Protein AF-A0A8D8AB85-F1 (afdb_monomer_lite)

Radius of gyration: 32.16 Å; chains: 1; bounding box: 79×35×81 Å

Secondary structure (DSSP, 8-state):
--------HHHHHHHHHH--PPPPSS------------------TTS-TT----------------SSSS--------SS-HHHHHHHHHHHHHHHH--

Sequence (99 aa):
LNASEGRTAFSDTVFQTRCNCLPGCTVLKYDAILTQGRLLWRPYQLAAEGSNSSKNIHKVRFSLYFKDSQYISITRNEMYGLTDFVANCGGLLGLFMGV

InterPro domains:
  IPR001873 Epithelial sodium channel [PF00858] (14-99)

pLDDT: mean 76.25, std 15.95, range [40.31, 93.5]

Organism: Culex pipiens (NCBI:txid7175)

Structure (mmCIF, N/CA/C/O backbone):
data_AF-A0A8D8AB85-F1
#
_entry.id   AF-A0A8D8AB85-F1
#
loop_
_atom_site.group_PDB
_atom_site.id
_atom_site.type_symbol
_atom_site.label_atom_id
_atom_site.label_alt_id
_atom_site.label_comp_id
_atom_site.label_asym_id
_atom_site.label_entity_id
_atom_site.label_seq_id
_atom_site.pdbx_PDB_ins_code
_atom_site.Cartn_x
_atom_site.Cartn_y
_atom_site.Cartn_z
_atom_site.occupancy
_atom_site.B_iso_or_equiv
_atom_site.auth_seq_id
_atom_site.auth_comp_id
_atom_site.auth_asym_id
_atom_site.auth_atom_id
_atom_site.pdbx_PDB_model_num
ATOM 1 N N . LEU A 1 1 ? 40.422 -26.089 -0.771 1.00 41.31 1 LEU A N 1
ATOM 2 C CA . LEU A 1 1 ? 41.143 -25.217 0.184 1.00 41.31 1 LEU A CA 1
ATOM 3 C C . LEU A 1 1 ? 40.082 -24.296 0.791 1.00 41.31 1 LEU A C 1
ATOM 5 O O . LEU A 1 1 ? 39.774 -23.282 0.190 1.00 41.31 1 LEU A O 1
ATOM 9 N N . ASN A 1 2 ? 39.222 -24.813 1.680 1.00 40.31 2 ASN A N 1
ATOM 10 C CA . ASN A 1 2 ? 39.369 -24.803 3.155 1.00 40.31 2 ASN A CA 1
ATOM 11 C C . ASN A 1 2 ? 39.741 -23.402 3.660 1.00 40.31 2 ASN A C 1
ATOM 13 O O . ASN A 1 2 ? 40.727 -22.858 3.187 1.00 40.31 2 ASN A O 1
ATOM 17 N N . ALA A 1 3 ? 39.097 -22.768 4.633 1.00 44.28 3 ALA A N 1
ATOM 18 C CA . ALA A 1 3 ? 38.011 -23.051 5.576 1.00 44.28 3 ALA A CA 1
ATOM 19 C C . ALA A 1 3 ? 37.542 -21.638 6.050 1.00 44.28 3 ALA A C 1
ATOM 21 O O . ALA A 1 3 ? 38.256 -20.669 5.812 1.00 44.28 3 ALA A O 1
ATOM 22 N N . SER A 1 4 ? 36.383 -21.390 6.654 1.00 48.19 4 SER A N 1
ATOM 23 C CA . SER A 1 4 ? 35.995 -21.919 7.958 1.00 48.19 4 SER A CA 1
ATOM 24 C C . SER A 1 4 ? 34.505 -21.691 8.229 1.00 48.19 4 SER A C 1
ATOM 26 O O . SER A 1 4 ? 34.000 -20.570 8.277 1.00 48.19 4 SER A O 1
ATOM 28 N N . GLU A 1 5 ? 33.822 -22.802 8.477 1.00 59.03 5 GLU A N 1
ATOM 29 C CA . GLU A 1 5 ? 32.645 -22.874 9.327 1.00 59.03 5 GLU A CA 1
ATOM 30 C C . GLU A 1 5 ? 32.942 -22.270 10.705 1.00 59.03 5 GLU A C 1
ATOM 32 O O . GLU A 1 5 ? 33.923 -22.619 11.359 1.00 59.03 5 GLU A O 1
ATOM 37 N N . GLY A 1 6 ? 32.060 -21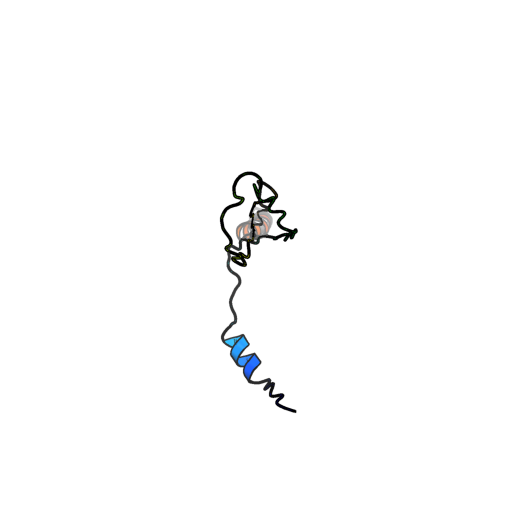.376 11.144 1.00 47.38 6 GLY A N 1
ATOM 38 C CA . GLY A 1 6 ? 32.092 -20.757 12.464 1.00 47.38 6 GLY A CA 1
ATOM 39 C C . GLY A 1 6 ? 30.733 -20.162 12.819 1.00 47.38 6 GLY A C 1
ATOM 40 O O . GLY A 1 6 ? 30.643 -18.989 13.160 1.00 47.38 6 GLY A O 1
ATOM 41 N N . ARG A 1 7 ? 29.651 -20.942 12.681 1.00 53.78 7 ARG A N 1
ATOM 42 C CA . ARG A 1 7 ? 28.317 -20.557 13.172 1.00 53.78 7 ARG A CA 1
ATOM 43 C C . ARG A 1 7 ? 28.275 -20.745 14.688 1.00 53.78 7 ARG A C 1
ATOM 45 O O . ARG A 1 7 ? 28.016 -21.838 15.184 1.00 53.78 7 ARG A O 1
ATOM 52 N N . THR A 1 8 ? 28.557 -19.681 15.430 1.00 52.34 8 THR A N 1
ATOM 53 C CA . THR A 1 8 ? 28.304 -19.620 16.869 1.00 52.34 8 THR A CA 1
ATOM 54 C C . THR A 1 8 ? 26.839 -19.240 17.094 1.00 52.34 8 THR A C 1
ATOM 56 O O . THR A 1 8 ? 26.447 -18.092 16.909 1.00 52.34 8 THR A O 1
ATOM 59 N N . ALA A 1 9 ? 26.026 -20.195 17.557 1.00 54.41 9 ALA A N 1
ATOM 60 C CA . ALA A 1 9 ? 24.621 -19.991 17.953 1.00 54.41 9 ALA A CA 1
ATOM 61 C C . ALA A 1 9 ? 24.416 -18.873 19.010 1.00 54.41 9 ALA A C 1
ATOM 63 O O . ALA A 1 9 ? 23.300 -18.424 19.262 1.00 54.41 9 ALA A O 1
ATOM 64 N N . PHE A 1 10 ? 25.503 -18.392 19.621 1.00 54.56 10 PHE A N 1
ATOM 65 C CA . PHE A 1 10 ? 25.526 -17.246 20.527 1.00 54.56 10 PHE A CA 1
ATOM 66 C C . PHE A 1 10 ? 25.279 -15.900 19.818 1.00 54.56 10 PHE A C 1
ATOM 68 O O . PHE A 1 10 ? 24.701 -14.995 20.413 1.00 54.56 10 PHE A O 1
ATOM 75 N N . SER A 1 11 ? 25.678 -15.749 18.549 1.00 58.47 11 SER A N 1
ATOM 76 C CA . SER A 1 11 ? 25.529 -14.477 17.825 1.00 58.47 11 SER A CA 1
ATOM 77 C C . SER A 1 11 ? 24.091 -14.234 17.355 1.00 58.47 11 SER A C 1
ATOM 79 O O . SER A 1 11 ? 23.620 -13.098 17.419 1.00 58.47 11 SER A O 1
ATOM 81 N N . ASP A 1 12 ? 23.371 -15.294 16.978 1.00 61.28 12 ASP A N 1
ATOM 82 C CA . ASP A 1 12 ? 22.007 -15.193 16.447 1.00 61.28 12 ASP A CA 1
ATOM 83 C C . ASP A 1 12 ? 21.008 -14.672 17.495 1.00 61.28 12 ASP A C 1
ATOM 85 O O . ASP A 1 12 ? 20.185 -13.809 17.196 1.00 61.28 12 ASP A O 1
ATOM 89 N N . THR A 1 13 ? 21.127 -15.104 18.758 1.00 61.78 13 THR A N 1
ATOM 90 C CA . THR A 1 13 ? 20.233 -14.650 19.844 1.00 61.78 13 THR A CA 1
ATOM 91 C C . THR A 1 13 ? 20.437 -13.172 20.193 1.00 61.78 13 THR A C 1
ATOM 93 O O . THR A 1 13 ? 19.467 -12.433 20.379 1.00 61.78 13 THR A O 1
ATOM 96 N N . VAL A 1 14 ? 21.686 -12.694 20.213 1.00 66.06 14 VAL A N 1
ATOM 97 C CA . VAL A 1 14 ? 22.006 -11.278 20.462 1.00 66.06 14 VAL A CA 1
ATOM 98 C C . VAL A 1 14 ? 21.529 -10.402 19.304 1.00 66.06 14 VAL A C 1
ATOM 100 O 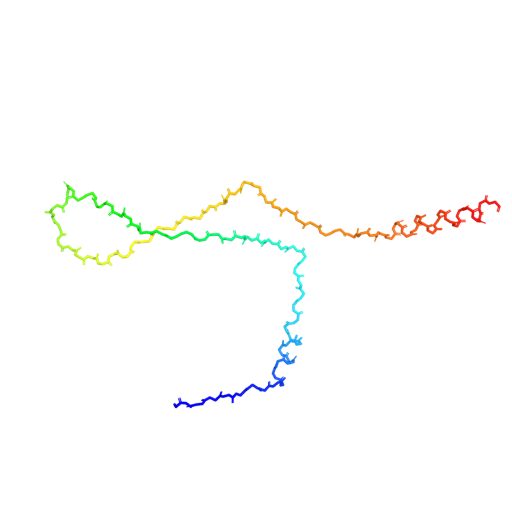O . VAL A 1 14 ? 20.989 -9.318 19.535 1.00 66.06 14 VAL A O 1
ATOM 103 N N . PHE A 1 15 ? 21.682 -10.873 18.065 1.00 71.19 15 PHE A N 1
ATOM 104 C CA . PHE A 1 15 ? 21.230 -10.147 16.881 1.00 71.19 15 PHE A CA 1
ATOM 105 C C . PHE A 1 15 ? 19.700 -10.050 16.833 1.00 71.19 15 PHE A C 1
ATOM 107 O O . PHE A 1 15 ? 19.156 -8.969 16.621 1.00 71.19 15 PHE A O 1
ATOM 114 N N . GLN A 1 16 ? 18.997 -11.140 17.144 1.00 71.19 16 GLN A N 1
ATOM 115 C CA . GLN A 1 16 ? 17.535 -11.177 17.182 1.00 71.19 16 GLN A CA 1
ATOM 116 C C . GLN A 1 16 ? 16.947 -10.326 18.320 1.00 71.19 16 GLN A C 1
ATOM 118 O O . GLN A 1 16 ? 15.888 -9.728 18.155 1.00 71.19 16 GLN A O 1
ATOM 123 N N . THR A 1 17 ? 17.663 -10.187 19.443 1.00 74.25 17 THR A N 1
ATOM 124 C CA . THR A 1 17 ? 17.254 -9.301 20.548 1.00 74.25 17 THR A CA 1
ATOM 125 C C . THR A 1 17 ? 17.459 -7.820 20.205 1.00 74.25 17 THR A C 1
ATOM 127 O O . THR A 1 17 ? 16.669 -6.973 20.616 1.00 74.25 17 THR A O 1
ATOM 130 N N . ARG A 1 18 ? 18.504 -7.485 19.433 1.00 79.12 18 ARG A N 1
ATOM 131 C CA . ARG A 1 18 ? 18.804 -6.100 19.023 1.00 79.12 18 ARG A CA 1
ATOM 132 C C . ARG A 1 18 ? 18.033 -5.644 17.783 1.00 79.12 18 ARG A C 1
ATOM 134 O O . ARG A 1 18 ? 17.816 -4.448 17.619 1.00 79.12 18 ARG A O 1
ATOM 141 N N . CYS A 1 19 ? 17.604 -6.574 16.935 1.00 81.81 19 CYS A N 1
ATOM 142 C CA . CYS A 1 19 ? 16.888 -6.307 15.689 1.00 81.81 19 CYS A CA 1
ATOM 143 C C . CYS A 1 19 ? 15.480 -6.924 15.703 1.00 81.81 19 CYS A C 1
ATOM 145 O O . CYS A 1 19 ? 15.080 -7.607 14.763 1.00 81.81 19 CYS A O 1
ATOM 147 N N . ASN A 1 20 ? 14.715 -6.666 16.767 1.00 84.19 20 ASN A N 1
ATOM 148 C CA . ASN A 1 20 ? 13.309 -7.061 16.875 1.00 84.19 20 ASN A CA 1
ATOM 149 C C . ASN A 1 20 ? 12.379 -5.927 16.406 1.00 84.19 20 ASN A C 1
ATOM 151 O O . ASN A 1 20 ? 11.647 -5.323 17.192 1.00 84.19 20 ASN A O 1
ATOM 155 N N . 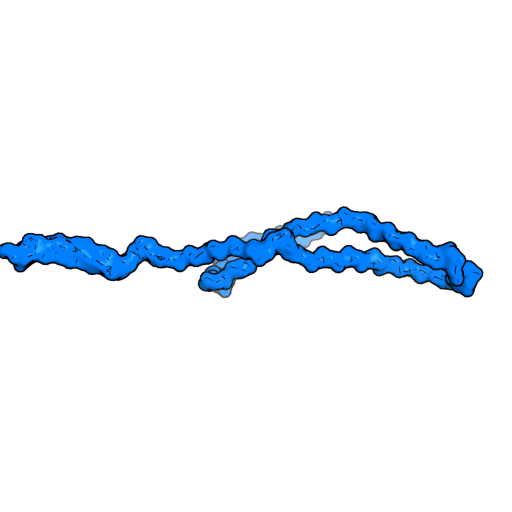CYS A 1 21 ? 12.483 -5.558 15.129 1.00 86.81 21 CYS A N 1
ATOM 156 C CA . CYS A 1 21 ? 11.704 -4.454 14.578 1.00 86.81 21 CYS A CA 1
ATOM 157 C C . CYS A 1 21 ? 10.218 -4.831 14.471 1.00 86.81 21 CYS A C 1
ATOM 159 O O . CYS A 1 21 ? 9.859 -5.813 13.821 1.00 86.81 21 CYS A O 1
ATOM 161 N N . LEU A 1 22 ? 9.353 -4.009 15.069 1.00 89.81 22 LEU A N 1
ATOM 162 C CA . LEU A 1 22 ? 7.905 -4.098 14.887 1.00 89.81 22 LEU A CA 1
ATOM 163 C C . LEU A 1 22 ? 7.531 -3.737 13.438 1.00 89.81 22 LEU A C 1
ATOM 165 O O . LEU A 1 22 ? 8.188 -2.885 12.829 1.00 89.81 22 LEU A O 1
ATOM 169 N N . PRO A 1 23 ? 6.474 -4.343 12.870 1.00 89.62 23 PRO A N 1
ATOM 170 C CA . PRO A 1 23 ? 5.979 -3.932 11.565 1.00 89.62 23 PRO A CA 1
ATOM 171 C C . PRO A 1 23 ? 5.459 -2.491 11.625 1.00 89.62 23 PRO A C 1
ATOM 173 O O . PRO A 1 23 ? 4.845 -2.078 12.608 1.00 89.62 23 PRO A O 1
ATOM 176 N N . GLY A 1 24 ? 5.673 -1.733 10.550 1.00 88.94 24 GLY A N 1
ATOM 177 C CA . GLY A 1 24 ? 5.068 -0.411 10.409 1.00 88.94 24 GLY A CA 1
ATOM 178 C C . GLY A 1 24 ? 3.541 -0.499 10.349 1.00 88.94 24 GLY A C 1
ATOM 179 O O . GLY A 1 24 ? 2.990 -1.445 9.785 1.00 88.94 24 GLY A O 1
ATOM 180 N N . CYS A 1 25 ? 2.854 0.502 10.902 1.00 91.69 25 CYS A N 1
ATOM 181 C CA . CYS A 1 25 ? 1.388 0.569 10.880 1.00 91.69 25 CYS A CA 1
ATOM 182 C C . CYS A 1 25 ? 0.831 0.746 9.458 1.00 91.69 25 CYS A C 1
ATOM 184 O O . CYS A 1 25 ? -0.249 0.249 9.152 1.00 91.69 25 CYS A O 1
ATOM 186 N N . THR A 1 26 ? 1.594 1.413 8.585 1.00 92.38 26 THR A N 1
ATOM 187 C CA . THR A 1 26 ? 1.248 1.639 7.178 1.00 92.38 26 THR A CA 1
ATOM 188 C C . THR A 1 26 ? 2.335 1.046 6.298 1.00 92.38 26 THR A C 1
ATOM 190 O O . THR A 1 26 ? 3.509 1.389 6.438 1.00 92.38 26 THR A O 1
ATOM 193 N N . VAL A 1 27 ? 1.948 0.160 5.379 1.00 90.56 27 VAL A N 1
ATOM 194 C CA . VAL A 1 27 ? 2.874 -0.493 4.449 1.00 90.56 27 VAL A CA 1
ATOM 195 C C . VAL A 1 27 ? 2.315 -0.404 3.037 1.00 90.56 27 VAL A C 1
ATOM 197 O O . VAL A 1 27 ? 1.191 -0.829 2.783 1.00 90.56 27 VAL A O 1
ATOM 200 N N . LEU A 1 28 ? 3.128 0.109 2.116 1.00 90.25 28 LEU A N 1
ATOM 201 C CA . LEU A 1 28 ? 2.836 0.137 0.689 1.00 90.25 28 LEU A CA 1
ATOM 202 C C . LEU A 1 28 ? 3.660 -0.951 -0.002 1.00 90.25 28 LEU A C 1
ATOM 204 O O . LEU A 1 28 ? 4.890 -0.907 0.022 1.00 90.25 28 LEU A O 1
ATOM 208 N N . LYS A 1 29 ? 2.983 -1.949 -0.572 1.00 89.75 29 LYS A N 1
ATOM 209 C CA . LYS A 1 29 ? 3.611 -3.072 -1.279 1.00 89.75 29 LYS A CA 1
ATOM 210 C C . LYS A 1 29 ? 3.308 -2.968 -2.768 1.00 89.75 29 LYS A C 1
ATOM 212 O O . LYS A 1 29 ? 2.160 -2.745 -3.138 1.00 89.75 29 LYS A O 1
ATOM 217 N N . TYR A 1 30 ? 4.334 -3.150 -3.592 1.00 90.19 30 TYR A N 1
ATOM 218 C CA . TYR A 1 30 ? 4.212 -3.180 -5.045 1.00 90.19 30 TYR A CA 1
ATOM 219 C C . TYR A 1 30 ? 4.685 -4.529 -5.569 1.00 90.19 30 TYR A C 1
ATOM 221 O O . TYR A 1 30 ? 5.834 -4.909 -5.345 1.00 90.19 30 TYR A O 1
ATOM 229 N N . ASP A 1 31 ? 3.817 -5.215 -6.305 1.00 89.56 31 ASP A N 1
ATOM 230 C CA . ASP A 1 31 ? 4.188 -6.415 -7.043 1.00 89.56 31 ASP A CA 1
ATOM 231 C C . ASP A 1 31 ? 4.749 -6.003 -8.409 1.00 89.56 31 ASP A C 1
ATOM 233 O O . ASP A 1 31 ? 4.043 -5.452 -9.256 1.00 89.56 31 ASP A O 1
ATOM 237 N N . ALA A 1 32 ? 6.048 -6.229 -8.613 1.00 90.62 32 ALA A N 1
ATOM 238 C CA . ALA A 1 32 ? 6.739 -5.856 -9.842 1.00 90.62 32 ALA A CA 1
ATOM 239 C C . ALA A 1 32 ? 6.855 -7.049 -10.800 1.00 90.62 32 ALA A C 1
ATOM 241 O O . ALA A 1 32 ? 7.325 -8.121 -10.423 1.00 90.62 32 ALA A O 1
ATOM 242 N N . ILE A 1 33 ? 6.493 -6.837 -12.068 1.00 89.25 33 ILE A N 1
ATOM 243 C CA . ILE A 1 33 ? 6.725 -7.796 -13.154 1.00 89.25 33 ILE A CA 1
ATOM 244 C C . ILE A 1 33 ? 7.817 -7.235 -14.061 1.00 89.25 33 ILE A C 1
ATOM 246 O O . ILE A 1 33 ? 7.692 -6.136 -14.601 1.00 89.25 33 ILE A O 1
ATOM 250 N N . LEU A 1 34 ? 8.891 -8.001 -14.241 1.00 92.19 34 LEU A N 1
ATOM 251 C CA . LEU A 1 34 ? 10.031 -7.613 -15.065 1.00 92.19 34 LEU A CA 1
ATOM 252 C C . LEU A 1 34 ? 9.922 -8.263 -16.441 1.00 92.19 34 LEU A C 1
ATOM 254 O O . LEU A 1 34 ? 9.901 -9.486 -16.564 1.00 92.19 34 LEU A O 1
ATOM 258 N N . THR A 1 35 ? 9.896 -7.436 -17.483 1.00 90.19 35 THR A N 1
ATOM 259 C CA . THR A 1 35 ? 9.958 -7.891 -18.875 1.00 90.19 35 THR A CA 1
ATOM 260 C C . THR A 1 35 ? 11.261 -7.415 -19.501 1.00 90.19 35 THR A C 1
ATOM 262 O O . THR A 1 35 ? 11.663 -6.262 -19.343 1.00 90.19 35 THR A O 1
ATOM 265 N N . GLN A 1 36 ? 11.962 -8.326 -20.173 1.00 89.81 36 GLN A N 1
ATOM 266 C CA . GLN A 1 36 ? 13.255 -8.053 -20.795 1.00 89.81 36 GLN A CA 1
ATOM 267 C C . GLN A 1 36 ? 13.191 -8.427 -22.272 1.00 89.81 36 GLN A C 1
ATOM 269 O O . GLN A 1 36 ? 12.633 -9.459 -22.640 1.00 89.81 36 GLN A O 1
ATOM 274 N N . GLY A 1 37 ? 13.771 -7.586 -23.123 1.00 86.25 37 GLY A N 1
ATOM 275 C CA . GLY A 1 37 ? 13.795 -7.794 -24.564 1.00 86.25 37 GLY A CA 1
ATOM 276 C C . GLY A 1 37 ? 15.070 -7.239 -25.182 1.00 86.25 37 GLY A C 1
ATOM 277 O O . GLY A 1 37 ? 15.734 -6.373 -24.610 1.00 86.25 37 GLY A O 1
ATOM 278 N N . ARG A 1 38 ? 15.422 -7.739 -26.370 1.00 81.81 38 ARG A N 1
ATOM 279 C CA . ARG A 1 38 ? 16.546 -7.185 -27.129 1.00 81.81 38 ARG A CA 1
ATOM 280 C C . ARG A 1 38 ? 16.180 -5.787 -27.609 1.00 81.81 38 ARG A C 1
ATOM 282 O O . ARG A 1 38 ? 15.175 -5.600 -28.292 1.00 81.81 38 ARG A O 1
ATOM 289 N N . LEU A 1 39 ? 17.018 -4.810 -27.279 1.00 76.44 39 LEU A N 1
ATOM 290 C CA . LEU A 1 39 ? 16.860 -3.453 -27.778 1.00 76.44 39 LEU A CA 1
ATOM 291 C C . LEU A 1 39 ? 17.252 -3.412 -29.262 1.00 76.44 39 LEU A C 1
ATOM 293 O O . LEU A 1 39 ? 18.428 -3.305 -29.603 1.00 76.44 39 LEU A O 1
ATOM 297 N N . LEU A 1 40 ? 16.257 -3.501 -30.147 1.00 74.56 40 LEU A N 1
ATOM 298 C CA . LEU A 1 40 ? 16.439 -3.326 -31.587 1.00 74.56 40 LEU A CA 1
ATOM 299 C C . LEU A 1 40 ? 16.568 -1.834 -31.906 1.00 74.56 40 LEU A C 1
ATOM 301 O O . LEU A 1 40 ? 15.624 -1.166 -32.323 1.00 74.56 40 LEU A O 1
ATOM 305 N N . TRP A 1 41 ? 17.764 -1.300 -31.687 1.00 66.44 41 TRP A N 1
ATOM 306 C CA . TRP A 1 41 ? 18.176 -0.037 -32.282 1.00 66.44 41 TRP A CA 1
ATOM 307 C C . TRP A 1 41 ? 18.322 -0.274 -33.788 1.00 66.44 41 TRP A C 1
ATOM 309 O O . TRP A 1 41 ? 19.274 -0.916 -34.224 1.00 66.44 41 TRP A O 1
ATOM 319 N N . ARG A 1 42 ? 17.363 0.206 -34.589 1.00 64.69 42 ARG A N 1
ATOM 320 C CA . ARG A 1 42 ? 17.624 0.421 -36.014 1.00 64.69 42 ARG A CA 1
ATOM 321 C C . ARG A 1 42 ? 18.471 1.684 -36.093 1.00 64.69 42 ARG A C 1
ATOM 323 O O . ARG A 1 42 ? 17.951 2.753 -35.764 1.00 64.69 42 ARG A O 1
ATOM 330 N N . PRO A 1 43 ? 19.756 1.604 -36.459 1.00 59.06 43 PRO A N 1
ATOM 331 C CA . PRO A 1 43 ? 20.463 2.813 -36.800 1.00 59.06 43 PRO A CA 1
ATOM 332 C C . PRO A 1 43 ? 19.723 3.445 -37.976 1.00 59.06 43 PRO A C 1
ATOM 334 O O . PRO A 1 43 ? 19.395 2.777 -38.955 1.00 59.06 43 PRO A O 1
ATOM 337 N N . TYR A 1 44 ? 19.459 4.740 -37.880 1.00 52.06 44 TYR A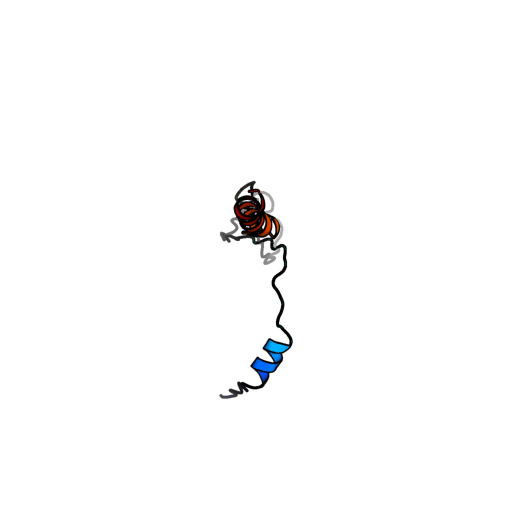 N 1
ATOM 338 C CA . TYR A 1 44 ? 19.205 5.588 -39.039 1.00 52.06 44 TYR A CA 1
ATOM 339 C C . TYR A 1 44 ? 20.514 5.655 -39.857 1.00 52.06 44 TYR A C 1
ATOM 341 O O . TYR A 1 44 ? 21.195 6.671 -39.925 1.00 52.06 44 TYR A O 1
ATOM 349 N N . GLN A 1 45 ? 20.946 4.505 -40.375 1.00 50.34 45 GLN A N 1
ATOM 350 C CA . GLN A 1 45 ? 22.229 4.246 -41.032 1.00 50.34 45 GLN A CA 1
ATOM 351 C C . GLN A 1 45 ? 22.103 4.419 -42.546 1.00 50.34 45 GLN A C 1
ATOM 353 O O . GLN A 1 45 ? 22.718 3.696 -43.314 1.00 50.34 45 GLN A O 1
ATOM 358 N N . LEU A 1 46 ? 21.288 5.378 -42.978 1.00 49.97 46 LEU A N 1
ATOM 359 C CA . LEU A 1 46 ? 21.240 5.808 -44.375 1.00 49.97 46 LEU A CA 1
ATOM 360 C C . LEU A 1 46 ? 21.676 7.271 -44.552 1.00 49.97 46 LEU A C 1
ATOM 362 O O . LEU A 1 46 ? 21.555 7.801 -45.645 1.00 49.97 46 LEU A O 1
ATOM 366 N N . ALA A 1 47 ? 22.203 7.933 -43.511 1.00 50.97 47 ALA A N 1
ATOM 367 C CA . ALA A 1 47 ? 22.642 9.333 -43.615 1.00 50.97 47 ALA A CA 1
ATOM 368 C C . ALA A 1 47 ? 24.034 9.641 -43.027 1.00 50.97 47 ALA A C 1
ATOM 370 O O . ALA A 1 47 ? 24.424 10.802 -42.986 1.00 50.97 47 ALA A O 1
ATOM 371 N N . ALA A 1 48 ? 24.792 8.646 -42.555 1.00 51.81 48 ALA A N 1
ATOM 372 C CA . ALA A 1 48 ? 26.086 8.894 -41.909 1.00 51.81 48 ALA A CA 1
ATOM 373 C C . ALA A 1 48 ? 27.154 7.865 -42.313 1.00 51.81 48 ALA A C 1
ATOM 375 O O . ALA A 1 48 ? 27.760 7.214 -41.465 1.00 51.81 48 ALA A O 1
ATOM 376 N N . GLU A 1 49 ? 27.410 7.730 -43.614 1.00 50.31 49 GLU A N 1
ATOM 377 C CA . GLU A 1 49 ? 28.587 7.032 -44.163 1.00 50.31 49 GLU A CA 1
ATOM 378 C C . GLU A 1 49 ? 29.893 7.829 -43.940 1.00 50.31 49 GLU A C 1
ATOM 380 O O . GLU A 1 49 ? 30.663 8.058 -44.867 1.00 50.31 49 GLU A O 1
ATOM 385 N N . GLY A 1 50 ? 30.155 8.326 -42.726 1.00 52.09 50 GLY A N 1
ATOM 386 C CA . GLY A 1 50 ? 31.200 9.345 -42.562 1.00 52.09 50 GLY A CA 1
ATOM 387 C C . GLY A 1 50 ? 31.931 9.423 -41.234 1.00 52.09 50 GLY A C 1
ATOM 388 O O . GLY A 1 50 ? 32.665 10.385 -41.029 1.00 52.09 50 GLY A O 1
ATOM 389 N N . SER A 1 51 ? 31.780 8.478 -40.304 1.00 51.44 51 SER A N 1
ATOM 390 C CA . SER A 1 51 ? 32.633 8.521 -39.112 1.00 51.44 51 SER A CA 1
ATOM 391 C C . SER A 1 51 ? 32.904 7.150 -38.520 1.00 51.44 51 SER A C 1
ATOM 393 O O . SER A 1 51 ? 32.061 6.511 -37.893 1.00 51.44 51 SER A O 1
ATOM 395 N N . ASN A 1 52 ? 34.146 6.737 -38.734 1.00 56.19 52 ASN A N 1
ATOM 396 C CA . ASN A 1 52 ? 34.797 5.562 -38.195 1.00 56.19 52 ASN A CA 1
ATOM 397 C C . ASN A 1 52 ?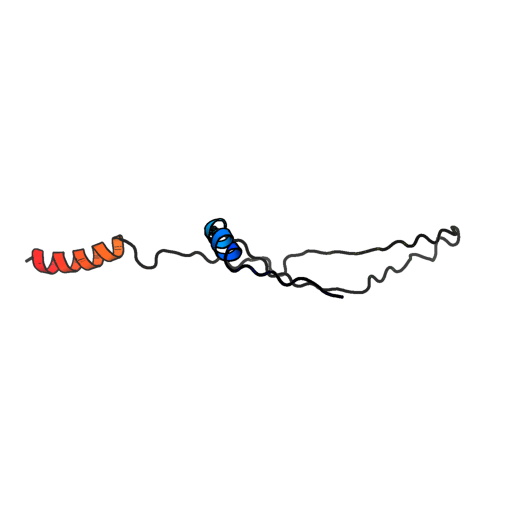 35.034 5.759 -36.685 1.00 56.19 52 ASN A C 1
ATOM 399 O O . ASN A 1 52 ? 36.121 6.119 -36.240 1.00 56.19 52 ASN A O 1
ATOM 403 N N . SER A 1 53 ? 33.992 5.591 -35.873 1.00 53.25 53 SER A N 1
ATOM 404 C CA . SER A 1 53 ? 34.142 5.550 -34.420 1.00 53.25 53 SER A CA 1
ATOM 405 C C . SER A 1 53 ? 33.266 4.440 -33.862 1.00 53.25 53 SER A C 1
ATOM 407 O O . SER A 1 53 ? 32.127 4.640 -33.440 1.00 53.25 53 SER A O 1
ATOM 409 N N . SER A 1 54 ? 33.829 3.236 -33.892 1.00 60.53 54 SER A N 1
ATOM 410 C CA . SER A 1 54 ? 33.403 2.066 -33.135 1.00 60.53 54 SER A CA 1
ATOM 411 C C . SER A 1 54 ? 33.440 2.374 -31.636 1.00 60.53 54 SER A C 1
ATOM 413 O O . SER A 1 54 ? 34.360 1.995 -30.914 1.00 60.53 54 SER A O 1
ATOM 415 N N . LYS A 1 55 ? 32.437 3.105 -31.154 1.00 58.94 55 LYS A N 1
ATOM 416 C CA . LYS A 1 55 ? 32.156 3.223 -29.729 1.00 58.94 55 LYS A CA 1
ATOM 417 C C . LYS A 1 55 ? 31.234 2.065 -29.372 1.00 58.94 55 LYS A C 1
ATOM 419 O O . LYS A 1 55 ? 30.091 2.019 -29.821 1.00 58.94 55 LYS A O 1
ATOM 424 N N . ASN A 1 56 ? 31.746 1.127 -28.579 1.00 61.00 56 ASN A N 1
ATOM 425 C CA . ASN A 1 56 ? 30.959 0.094 -27.909 1.00 61.00 56 ASN A CA 1
ATOM 426 C C . ASN A 1 56 ? 29.980 0.773 -26.936 1.00 61.00 56 ASN A C 1
ATOM 428 O O . ASN A 1 56 ? 30.267 0.942 -25.755 1.00 61.00 56 ASN A O 1
ATOM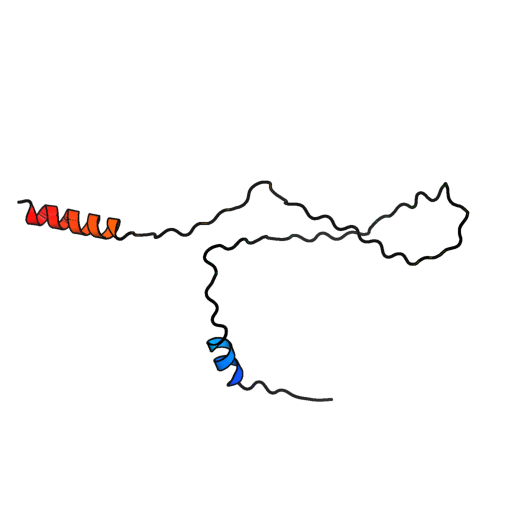 432 N N . ILE A 1 57 ? 28.853 1.261 -27.453 1.00 71.00 57 ILE A N 1
ATOM 433 C CA . ILE A 1 57 ? 27.826 1.933 -26.660 1.00 71.00 57 ILE A CA 1
ATOM 434 C C . ILE A 1 57 ? 26.817 0.873 -26.224 1.00 71.00 57 ILE A C 1
ATOM 436 O O . ILE A 1 57 ? 25.997 0.414 -27.021 1.00 71.00 57 ILE A O 1
ATOM 440 N N . HIS A 1 58 ? 26.847 0.519 -24.942 1.00 75.50 58 HIS A N 1
ATOM 441 C CA . HIS A 1 58 ? 25.800 -0.287 -24.324 1.00 75.50 58 HIS A CA 1
ATOM 442 C C . HIS A 1 58 ? 24.569 0.593 -24.087 1.00 75.50 58 HIS A C 1
ATOM 444 O O . HIS A 1 58 ? 24.562 1.451 -23.207 1.00 75.50 58 HIS A O 1
ATOM 450 N N . LYS A 1 59 ? 23.530 0.408 -24.907 1.00 74.94 59 LYS A N 1
ATOM 451 C CA . LYS A 1 59 ? 22.246 1.103 -24.757 1.00 74.94 59 LYS A CA 1
ATOM 452 C C . LYS A 1 59 ? 21.250 0.188 -24.051 1.00 74.94 59 LYS A C 1
ATOM 454 O O . LYS A 1 59 ? 21.035 -0.939 -24.488 1.00 74.94 59 LYS A O 1
ATOM 459 N N . VAL A 1 60 ? 20.611 0.698 -23.003 1.00 84.50 60 VAL A N 1
ATOM 460 C CA . VAL A 1 60 ? 19.525 0.023 -22.281 1.00 84.50 60 VAL A CA 1
ATOM 461 C C . VAL A 1 60 ? 18.308 0.938 -22.296 1.00 84.50 60 VAL A C 1
ATOM 463 O O . VAL A 1 60 ? 18.427 2.135 -22.040 1.00 84.50 60 VAL A O 1
ATOM 466 N N . ARG A 1 61 ? 17.135 0.382 -22.611 1.00 84.12 61 ARG A N 1
ATOM 467 C CA . ARG A 1 61 ? 15.855 1.076 -22.462 1.00 84.12 61 ARG A CA 1
ATOM 468 C C . ARG A 1 61 ? 15.125 0.479 -21.269 1.00 84.12 61 ARG A C 1
ATOM 470 O O . ARG A 1 61 ? 14.838 -0.713 -21.274 1.00 84.12 61 ARG A O 1
ATOM 477 N N . PHE A 1 62 ? 14.826 1.316 -20.283 1.00 90.56 62 PHE A N 1
ATOM 478 C CA . PHE A 1 62 ? 14.043 0.953 -19.108 1.00 90.56 62 PHE A CA 1
ATOM 479 C C . PHE A 1 62 ? 12.733 1.741 -19.117 1.00 90.56 62 PHE A C 1
ATOM 481 O O . PHE A 1 62 ? 12.737 2.953 -19.327 1.00 90.56 62 PHE A O 1
ATOM 488 N N . SER A 1 63 ? 11.615 1.048 -18.927 1.00 88.94 63 SER A N 1
ATOM 489 C CA . SER A 1 63 ? 10.287 1.650 -18.822 1.00 88.94 63 SER A CA 1
ATOM 490 C C . SER A 1 63 ? 9.592 1.101 -17.587 1.00 88.94 63 SER A C 1
ATOM 492 O O . SER A 1 63 ? 9.436 -0.113 -17.469 1.00 88.94 63 SER A O 1
ATOM 494 N N . LEU A 1 64 ? 9.160 2.000 -16.706 1.00 92.56 64 LEU A N 1
ATOM 495 C CA . LEU A 1 64 ? 8.426 1.687 -15.488 1.00 92.56 64 LEU A CA 1
ATOM 496 C C . LEU A 1 64 ? 7.038 2.316 -15.585 1.00 92.56 64 LEU A C 1
ATOM 498 O O . LEU A 1 64 ? 6.920 3.510 -15.855 1.00 92.56 64 LEU A O 1
ATOM 502 N N . TYR A 1 65 ? 6.004 1.510 -15.388 1.00 91.50 65 TYR A N 1
ATOM 503 C CA . TYR A 1 65 ? 4.618 1.955 -15.421 1.00 91.50 65 TYR A CA 1
ATOM 504 C C . TYR A 1 65 ? 3.770 1.103 -14.478 1.00 91.50 65 TYR A C 1
ATOM 506 O O . TYR A 1 65 ? 4.105 -0.049 -14.195 1.00 91.50 65 TYR A O 1
ATOM 514 N N . PHE A 1 66 ? 2.674 1.679 -13.989 1.00 90.88 66 PHE A N 1
ATOM 515 C CA . PHE A 1 66 ? 1.682 0.946 -13.212 1.00 90.88 66 PHE A CA 1
ATOM 516 C C . PHE A 1 66 ? 0.797 0.137 -14.156 1.00 90.88 66 PHE A C 1
ATOM 518 O O . PHE A 1 66 ? 0.351 0.651 -15.181 1.00 90.88 66 PHE A O 1
ATOM 525 N N . LYS A 1 67 ? 0.568 -1.135 -13.819 1.00 87.06 67 LYS A N 1
ATOM 526 C CA . LYS A 1 67 ? -0.295 -2.022 -14.605 1.00 87.06 67 LYS A CA 1
ATOM 527 C C . LYS A 1 67 ? -1.752 -1.556 -14.575 1.00 87.06 67 LYS A C 1
ATOM 529 O O . LYS A 1 67 ? -2.397 -1.517 -15.615 1.00 87.06 67 LYS A O 1
ATOM 534 N N . ASP A 1 68 ? -2.227 -1.189 -13.391 1.00 85.56 68 ASP A N 1
ATOM 535 C CA . ASP A 1 68 ? -3.604 -0.788 -13.127 1.00 85.56 68 ASP A CA 1
ATOM 536 C C . ASP A 1 68 ? -3.626 0.612 -12.492 1.00 85.56 68 ASP A C 1
ATOM 538 O O . ASP A 1 68 ? -2.680 1.013 -11.812 1.00 85.56 68 ASP A O 1
ATOM 542 N N . SER A 1 69 ? -4.705 1.372 -12.710 1.00 82.00 69 SER A N 1
ATOM 543 C CA . SER A 1 69 ? -4.865 2.742 -12.191 1.00 82.00 69 SER A CA 1
ATOM 544 C C . SER A 1 69 ? -5.361 2.809 -10.742 1.00 82.00 69 SER A C 1
ATOM 546 O O . SER A 1 69 ? -5.480 3.898 -10.186 1.00 82.00 69 SER A O 1
ATOM 548 N N . GLN A 1 70 ? -5.684 1.662 -10.143 1.00 78.62 70 GLN A N 1
ATOM 549 C CA . GLN A 1 70 ? -6.238 1.540 -8.796 1.00 78.62 70 GLN A CA 1
ATOM 550 C C . GLN A 1 70 ? -5.421 0.542 -7.974 1.00 78.62 70 GLN A C 1
ATOM 552 O O . GLN A 1 70 ? -4.964 -0.474 -8.495 1.00 78.62 70 GLN A O 1
ATOM 557 N N . TYR A 1 71 ? -5.235 0.836 -6.688 1.00 81.38 71 TYR A N 1
ATOM 558 C CA . TYR A 1 71 ? -4.498 -0.013 -5.755 1.00 81.38 71 TYR A CA 1
ATOM 559 C C . TYR A 1 71 ? -5.457 -0.737 -4.807 1.00 81.38 71 TYR A C 1
ATOM 561 O O . TYR A 1 71 ? -6.523 -0.223 -4.469 1.00 81.38 71 TYR A O 1
ATOM 569 N N . ILE A 1 72 ? -5.063 -1.928 -4.354 1.00 84.00 72 ILE A N 1
ATOM 570 C CA . ILE A 1 72 ? -5.806 -2.670 -3.332 1.00 84.00 72 ILE A CA 1
ATOM 571 C C . ILE A 1 72 ? -5.412 -2.098 -1.968 1.00 84.00 72 ILE A C 1
ATOM 573 O O . ILE A 1 72 ? -4.272 -2.256 -1.529 1.00 84.00 72 ILE A O 1
ATOM 577 N N . SER A 1 73 ? -6.342 -1.419 -1.298 1.00 87.94 73 SER A N 1
ATOM 578 C CA . SER A 1 73 ? -6.166 -0.966 0.081 1.00 87.94 73 SER A CA 1
ATOM 579 C C . SER A 1 73 ? -6.654 -2.034 1.060 1.00 87.94 73 SER A C 1
ATOM 581 O O . SER A 1 73 ? -7.729 -2.607 0.899 1.00 87.94 73 SER A O 1
ATOM 583 N N . ILE A 1 74 ? -5.854 -2.314 2.090 1.00 87.06 74 ILE A N 1
ATOM 584 C CA . ILE A 1 74 ? -6.232 -3.209 3.186 1.00 87.06 74 ILE A CA 1
ATOM 585 C C . ILE A 1 74 ? -5.989 -2.458 4.487 1.00 87.06 74 ILE A C 1
ATOM 587 O O . ILE A 1 74 ? -4.848 -2.146 4.826 1.00 87.06 74 ILE A O 1
ATOM 591 N N . THR A 1 75 ? -7.066 -2.199 5.218 1.00 89.88 75 THR A N 1
ATOM 592 C CA . THR A 1 75 ? -7.020 -1.581 6.544 1.00 89.88 75 THR A CA 1
ATOM 593 C C . THR A 1 75 ? -7.389 -2.633 7.581 1.00 89.88 75 THR A C 1
ATOM 595 O O . THR A 1 75 ? -8.328 -3.403 7.382 1.00 89.88 75 THR A O 1
ATOM 598 N N . ARG A 1 76 ? -6.640 -2.693 8.685 1.00 87.19 76 ARG A N 1
ATOM 599 C CA . ARG A 1 76 ? -7.018 -3.498 9.849 1.00 87.19 76 ARG A CA 1
ATOM 600 C C . ARG A 1 76 ? -7.803 -2.628 10.814 1.00 87.19 76 ARG A C 1
ATOM 602 O O . ARG A 1 76 ? -7.259 -1.651 11.320 1.00 87.19 76 ARG A O 1
ATOM 609 N N . ASN A 1 77 ? -9.033 -3.037 11.087 1.00 85.62 77 ASN A N 1
ATOM 610 C CA . ASN A 1 77 ? -9.859 -2.443 12.126 1.00 85.62 77 ASN A CA 1
ATOM 611 C C . ASN A 1 77 ? -9.924 -3.391 13.326 1.00 85.62 77 ASN A C 1
ATOM 613 O O . ASN A 1 77 ? -9.738 -4.604 13.189 1.00 85.62 77 ASN A O 1
ATOM 617 N N . GLU A 1 78 ? -10.189 -2.833 14.500 1.00 85.06 78 GLU A N 1
ATOM 618 C CA . GLU A 1 78 ? -10.576 -3.618 15.667 1.00 85.06 78 GLU A CA 1
ATOM 619 C C . GLU A 1 78 ? -11.881 -4.370 15.360 1.00 85.06 78 GLU A C 1
ATOM 621 O O . GLU A 1 78 ? -12.873 -3.770 14.961 1.00 85.06 78 GLU A O 1
ATOM 626 N N . MET A 1 79 ? -11.855 -5.705 15.457 1.00 78.56 79 MET A N 1
ATOM 627 C CA . MET A 1 79 ? -13.033 -6.548 15.181 1.00 78.56 79 MET A CA 1
ATOM 628 C C . MET A 1 79 ? -14.108 -6.429 16.270 1.00 78.56 79 MET A C 1
ATOM 630 O O . MET A 1 79 ? -15.273 -6.687 15.990 1.00 78.56 79 MET A O 1
ATOM 634 N N . TYR A 1 80 ? -13.709 -6.060 17.491 1.00 81.81 80 TYR A N 1
ATOM 635 C CA . TYR A 1 80 ? -14.591 -5.847 18.635 1.00 81.81 80 TYR A CA 1
ATOM 636 C C . TYR A 1 80 ? -14.067 -4.665 19.443 1.00 81.81 80 TYR A C 1
ATOM 638 O O . TYR A 1 80 ? -12.927 -4.691 19.916 1.00 81.81 80 TYR A O 1
ATOM 646 N N . GLY A 1 81 ? -14.889 -3.632 19.577 1.00 86.12 81 GLY A N 1
ATOM 647 C CA . GLY A 1 81 ? -14.580 -2.454 20.371 1.00 86.12 81 GLY A CA 1
ATOM 648 C C . GLY A 1 81 ? -15.007 -2.614 21.828 1.00 86.12 81 GLY A C 1
ATOM 649 O O . GLY A 1 81 ? -15.837 -3.451 22.190 1.00 86.12 81 GLY A O 1
ATOM 650 N N . LEU A 1 82 ? -14.491 -1.733 22.684 1.00 87.88 82 LEU A N 1
ATOM 651 C CA . LEU A 1 82 ? -14.945 -1.618 24.074 1.00 87.88 82 LEU A CA 1
ATOM 652 C C . LEU A 1 82 ? -16.448 -1.281 24.142 1.00 87.88 82 LEU A C 1
ATOM 654 O O . LEU A 1 82 ? -17.149 -1.710 25.054 1.00 87.88 82 LEU A O 1
ATOM 658 N N . THR A 1 83 ? -16.958 -0.582 23.127 1.00 89.12 83 THR A N 1
ATOM 659 C CA . THR A 1 83 ? -18.383 -0.295 22.935 1.00 89.12 83 THR A CA 1
ATOM 660 C C . THR A 1 83 ? -19.218 -1.554 22.730 1.00 89.12 83 THR A C 1
ATOM 662 O O . THR A 1 83 ? -20.296 -1.649 23.308 1.00 89.12 83 THR A O 1
ATOM 665 N N . ASP A 1 84 ? -18.721 -2.537 21.975 1.00 87.94 84 ASP A N 1
ATOM 666 C CA . ASP A 1 84 ? -19.436 -3.796 21.739 1.00 87.94 84 ASP A CA 1
ATOM 667 C C . ASP A 1 84 ? -19.498 -4.623 23.022 1.00 87.94 84 ASP A C 1
ATOM 669 O O . ASP A 1 84 ? -20.528 -5.213 23.348 1.00 87.94 84 ASP A O 1
ATOM 673 N N . PHE A 1 85 ? -18.418 -4.617 23.804 1.00 89.31 85 PHE A N 1
ATOM 674 C CA . PHE A 1 85 ? -18.405 -5.238 25.124 1.00 89.31 85 PHE A CA 1
ATOM 675 C C . PHE A 1 85 ? -19.425 -4.580 26.067 1.00 89.31 85 PHE A C 1
ATOM 677 O O . PHE A 1 85 ? -20.263 -5.266 26.656 1.00 89.31 85 PHE A O 1
ATOM 684 N N . VAL A 1 86 ? -19.406 -3.247 26.162 1.00 92.69 86 VAL A N 1
ATOM 685 C CA . VAL A 1 86 ? -20.333 -2.490 27.015 1.00 92.69 86 VAL A CA 1
ATOM 686 C C . VAL A 1 86 ? -21.782 -2.655 26.559 1.00 92.69 86 VAL A C 1
ATOM 688 O O . VAL A 1 86 ? -22.657 -2.765 27.409 1.00 92.69 86 VAL A O 1
ATOM 691 N N . ALA A 1 87 ? -22.061 -2.731 25.259 1.00 91.12 87 ALA A N 1
ATOM 692 C CA . ALA A 1 87 ? -23.412 -2.956 24.753 1.00 91.12 87 ALA A CA 1
ATOM 693 C C . ALA A 1 87 ? -23.945 -4.349 25.130 1.00 91.12 87 ALA A C 1
ATOM 695 O O . ALA A 1 87 ? -25.078 -4.468 25.597 1.00 91.12 87 ALA A O 1
ATOM 696 N N . ASN A 1 88 ? -23.118 -5.391 24.998 1.00 88.44 88 ASN A N 1
ATOM 697 C CA . ASN A 1 88 ? -23.504 -6.758 25.357 1.00 88.44 88 ASN A CA 1
ATOM 698 C C . ASN A 1 88 ? -23.724 -6.918 26.870 1.00 88.44 88 ASN A C 1
ATOM 700 O O . ASN A 1 88 ? -24.736 -7.474 27.296 1.00 88.44 88 ASN A O 1
ATOM 704 N N . CYS A 1 89 ? -22.814 -6.395 27.697 1.00 92.31 89 CYS A N 1
ATOM 705 C CA . CYS A 1 89 ? -22.973 -6.430 29.151 1.00 92.31 89 CYS A CA 1
ATOM 706 C C . CYS A 1 89 ? -24.104 -5.511 29.625 1.00 92.31 89 CYS A C 1
ATOM 708 O O . CYS A 1 89 ? -24.912 -5.907 30.457 1.00 92.31 89 CYS A O 1
ATOM 710 N N . GLY A 1 90 ? -24.183 -4.297 29.085 1.00 92.31 90 GLY A N 1
ATOM 711 C CA . GLY A 1 90 ? -25.180 -3.294 29.448 1.00 92.31 90 GLY A CA 1
ATOM 712 C C . GLY A 1 90 ? -26.602 -3.716 29.093 1.00 92.31 90 GLY A C 1
ATOM 713 O O . GLY A 1 90 ? -27.507 -3.488 29.889 1.00 92.31 90 GLY A O 1
ATOM 714 N N . GLY A 1 91 ? -26.805 -4.393 27.958 1.00 91.75 91 GLY A N 1
ATOM 715 C CA . GLY A 1 91 ? -28.108 -4.952 27.589 1.00 91.75 91 GLY A CA 1
ATOM 716 C C . GLY A 1 91 ? -28.564 -6.058 28.542 1.00 91.75 91 GLY A C 1
ATOM 717 O O . GLY A 1 91 ? -29.717 -6.075 28.967 1.00 91.75 91 GLY A O 1
ATOM 718 N N . LEU A 1 92 ? -27.642 -6.941 28.940 1.00 93.50 92 LEU A N 1
ATOM 719 C CA . LEU A 1 92 ? -27.924 -7.995 29.913 1.00 93.50 92 LEU A CA 1
ATOM 720 C C . LEU A 1 92 ? -28.228 -7.409 31.303 1.00 93.50 92 LEU A C 1
ATOM 722 O O . LEU A 1 92 ? -29.221 -7.769 31.928 1.00 93.50 92 LEU A O 1
ATOM 726 N N . LEU A 1 93 ? -27.399 -6.474 31.772 1.00 92.06 93 LEU A N 1
ATOM 727 C CA . LEU A 1 93 ? -27.580 -5.808 33.064 1.00 92.06 93 LEU A CA 1
ATOM 728 C C . LEU A 1 93 ? -28.866 -4.976 33.095 1.00 92.06 93 LEU A C 1
ATOM 730 O O . LEU A 1 93 ? -29.577 -5.009 34.092 1.00 92.06 93 LEU A O 1
ATOM 734 N N . GLY A 1 94 ? -29.216 -4.295 32.002 1.00 92.81 94 GLY A N 1
ATOM 735 C CA . GLY A 1 94 ? -30.471 -3.552 31.883 1.00 92.81 94 GLY A CA 1
ATOM 736 C C . GLY A 1 94 ? -31.711 -4.444 31.984 1.00 92.81 94 GLY A C 1
ATOM 737 O O . GLY A 1 94 ? -32.702 -4.030 32.577 1.00 92.81 94 GLY A O 1
ATOM 738 N N . LEU A 1 95 ? -31.646 -5.682 31.480 1.00 92.06 95 LEU A N 1
ATOM 739 C CA . LEU A 1 95 ? -32.733 -6.656 31.614 1.00 92.06 95 LEU A CA 1
ATOM 740 C C . LEU A 1 95 ? -32.914 -7.134 33.063 1.00 92.06 95 LEU A C 1
ATOM 742 O O . LEU A 1 95 ? -34.043 -7.287 33.513 1.00 92.06 95 LEU A O 1
ATOM 746 N N . PHE A 1 96 ? -31.816 -7.369 33.788 1.00 87.12 96 PHE A N 1
ATOM 747 C CA . PHE A 1 96 ? -31.864 -7.901 35.156 1.00 87.12 96 PHE A CA 1
ATOM 748 C C . PHE A 1 96 ? -31.977 -6.832 36.252 1.00 87.12 96 PHE A C 1
ATOM 750 O O . PHE A 1 96 ? -32.373 -7.162 37.363 1.00 87.12 96 PHE A O 1
ATOM 757 N N . MET A 1 97 ? -31.616 -5.577 35.969 1.00 88.06 97 MET A N 1
ATOM 758 C CA . MET A 1 97 ? -31.698 -4.453 36.916 1.00 88.06 97 MET A CA 1
ATOM 759 C C . MET A 1 97 ? -32.868 -3.498 36.631 1.00 88.06 97 MET A C 1
ATOM 761 O O . MET A 1 97 ? -33.094 -2.572 37.406 1.00 88.06 97 MET A O 1
ATOM 765 N N . GLY A 1 98 ? -33.558 -3.662 35.497 1.00 77.69 98 GLY A N 1
ATOM 766 C CA . GLY A 1 98 ? -34.644 -2.787 35.042 1.00 77.69 98 GLY A CA 1
ATOM 767 C C . GLY A 1 98 ? -36.054 -3.216 35.462 1.00 77.69 98 GLY A C 1
ATOM 768 O O . GLY A 1 98 ? -37.010 -2.514 35.134 1.00 77.69 98 GLY A O 1
ATOM 769 N N . VAL A 1 99 ? -36.184 -4.340 36.171 1.00 55.78 99 VAL A N 1
ATOM 770 C CA . VAL A 1 99 ? -37.418 -4.847 36.798 1.00 55.78 99 VAL A CA 1
ATOM 771 C C . VAL A 1 99 ? -37.165 -5.181 38.257 1.00 55.78 99 VAL A C 1
ATOM 773 O O . VAL A 1 99 ? -36.101 -5.773 38.540 1.00 55.78 99 VAL A O 1
#

Foldseek 3Di:
DDDDDDPDPVVVVVCCVVPVDDDDQDDDDDDDDDDDDDPPPPPPPPPPPDDDDPDPDDDDDDDDDDPDPDDDDDHDDDPDDPVNVCVVVVVVCCVVVVD